Protein AF-A0A1F1UDP7-F1 (afdb_monomer_lite)

Foldseek 3Di:
DQDADQAFPNWGKDDDPDPQWTFTHVVTFKIKHWQDDDDPDDPFDWDAAPNWIWGWDADPVRWIKIWTDQWPRIMIMTGDCVRHPPNRNCNRRVVSRVVTDGRDHDDDCVNVVNDDPPDPPPDPDDDDDDDD

Radius of gyration: 19.38 Å; chains: 1; bounding box: 38×63×45 Å

Secondary structure (DSSP, 8-state):
-----SEETTEEEE---STTEEEETTTTSEEEEEEEPPPSS--SEEEEETTEEEEEEE-TTS-EEEEESSBSSEEEEEE-TTTS-HHHHHHHHHHHHHTS-BS--PPPTTTTT-PPPS--------------

Sequence (132 aa):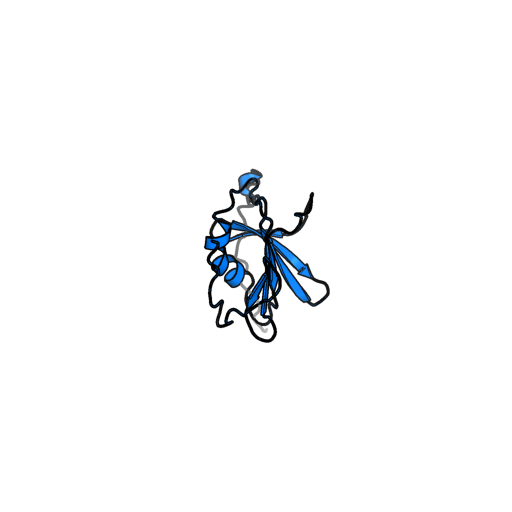
MITLPQEISGQPKRKTTSQSTAAWGSPASAILKCGEIAPAVTSDRCSTLDEVDWTARENNDGTWTIATYGREPYITITIDTARISSSDVAVAVSDAVKNNKATKRCTSARDLNLEAPEDADEDVVSEGKKNG

pLDDT: mean 86.09, std 16.95, range [41.25, 98.5]

Structure (mmCIF, N/CA/C/O backbone):
data_AF-A0A1F1UDP7-F1
#
_entry.id   AF-A0A1F1UDP7-F1
#
loop_
_atom_site.group_PDB
_atom_site.id
_atom_site.type_symbol
_atom_site.label_atom_id
_atom_site.label_alt_id
_atom_site.label_comp_id
_atom_site.label_asym_id
_atom_site.label_entity_id
_atom_site.label_seq_id
_atom_site.pdbx_PDB_ins_code
_atom_site.Cartn_x
_atom_site.Cartn_y
_atom_site.Cartn_z
_atom_site.occupancy
_atom_site.B_iso_or_equiv
_atom_site.auth_seq_id
_atom_site.auth_comp_id
_atom_site.auth_asym_id
_atom_site.auth_atom_id
_atom_site.pdbx_PDB_model_num
ATOM 1 N N . MET A 1 1 ? -14.505 6.481 -11.222 1.00 54.66 1 MET A N 1
ATOM 2 C CA . MET A 1 1 ? -14.465 6.572 -9.745 1.00 54.66 1 MET A CA 1
ATOM 3 C C . MET A 1 1 ? -13.816 5.291 -9.249 1.00 54.66 1 MET A C 1
ATOM 5 O O . MET A 1 1 ? -14.258 4.237 -9.680 1.00 54.66 1 MET A O 1
ATOM 9 N N . ILE A 1 2 ? -12.740 5.364 -8.458 1.00 70.25 2 ILE A N 1
ATOM 10 C CA . ILE A 1 2 ? -12.141 4.169 -7.841 1.00 70.25 2 ILE A CA 1
ATOM 11 C C . ILE A 1 2 ? -13.012 3.769 -6.648 1.00 70.25 2 ILE A C 1
ATOM 13 O O . ILE A 1 2 ? -13.267 4.588 -5.760 1.00 70.25 2 ILE A O 1
ATOM 17 N N . THR A 1 3 ? -13.474 2.523 -6.638 1.00 86.06 3 THR A N 1
ATOM 18 C CA . THR A 1 3 ? -14.233 1.962 -5.521 1.00 86.06 3 THR A CA 1
ATOM 19 C C . THR A 1 3 ? -13.267 1.218 -4.615 1.00 86.06 3 THR A C 1
ATOM 21 O O . THR A 1 3 ? -12.715 0.197 -4.998 1.00 86.06 3 THR A O 1
ATOM 24 N N . LEU A 1 4 ? -13.049 1.756 -3.417 1.00 93.06 4 LEU A N 1
ATOM 25 C CA . LEU A 1 4 ? -12.269 1.100 -2.366 1.00 93.06 4 LEU A CA 1
ATOM 26 C C . LEU A 1 4 ? -13.203 0.374 -1.387 1.00 93.06 4 LEU A C 1
ATOM 28 O O . LEU A 1 4 ? -14.312 0.876 -1.148 1.00 93.06 4 LEU A O 1
ATOM 32 N N . PRO A 1 5 ? -12.747 -0.727 -0.765 1.00 94.56 5 PRO A N 1
ATOM 33 C CA . PRO A 1 5 ? -13.550 -1.506 0.171 1.00 94.56 5 PRO A CA 1
ATOM 34 C C . PRO A 1 5 ? -13.982 -0.671 1.381 1.00 94.56 5 PRO A C 1
ATOM 36 O O . PRO A 1 5 ? -13.226 0.167 1.885 1.00 94.56 5 PRO A O 1
ATOM 39 N N . GLN A 1 6 ? -15.211 -0.897 1.853 1.00 95.56 6 GLN A N 1
ATOM 40 C CA . GLN A 1 6 ? -15.735 -0.235 3.055 1.00 95.56 6 GLN A CA 1
ATOM 41 C C . GLN A 1 6 ? -15.170 -0.827 4.352 1.00 95.56 6 GLN A C 1
ATOM 43 O O . GLN A 1 6 ? -15.239 -0.175 5.388 1.00 95.56 6 GLN A O 1
ATOM 48 N N . GLU A 1 7 ? -14.577 -2.016 4.297 1.00 96.75 7 GLU A N 1
ATOM 49 C CA . GLU A 1 7 ? -13.952 -2.703 5.425 1.00 96.75 7 GLU A CA 1
ATOM 50 C C . GLU A 1 7 ? -12.830 -3.613 4.910 1.00 96.75 7 GLU A C 1
ATOM 52 O O . GLU A 1 7 ? -12.943 -4.148 3.808 1.00 96.75 7 GLU A O 1
ATOM 57 N N . ILE A 1 8 ? -11.761 -3.784 5.690 1.00 97.38 8 ILE A N 1
ATOM 58 C CA . ILE A 1 8 ? -10.706 -4.774 5.428 1.00 97.38 8 ILE A CA 1
ATOM 59 C C . ILE A 1 8 ? -10.416 -5.502 6.739 1.00 97.38 8 ILE A C 1
ATOM 61 O O . ILE A 1 8 ? -10.087 -4.851 7.727 1.00 97.38 8 ILE A O 1
ATOM 65 N N . SER A 1 9 ? -10.560 -6.829 6.763 1.00 95.44 9 SER A N 1
ATOM 66 C CA . SER A 1 9 ? -10.303 -7.680 7.941 1.00 95.44 9 SER A CA 1
ATOM 67 C C . SER A 1 9 ? -10.908 -7.126 9.246 1.00 95.44 9 SER A C 1
ATOM 69 O O . SER A 1 9 ? -10.226 -7.001 10.262 1.00 95.44 9 SER A O 1
ATOM 71 N N . GLY A 1 10 ? -12.185 -6.721 9.215 1.00 95.25 10 GLY A N 1
ATOM 72 C CA . GLY A 1 10 ? -12.884 -6.148 10.374 1.00 95.25 10 GLY A CA 1
ATOM 73 C C . GLY A 1 10 ? -12.549 -4.683 10.688 1.00 95.25 10 GLY A C 1
ATOM 74 O O . GLY A 1 10 ? -13.090 -4.124 11.641 1.00 95.25 10 GLY A O 1
ATOM 75 N N . GLN A 1 11 ? -11.667 -4.035 9.919 1.00 97.62 11 GLN A N 1
ATOM 76 C CA . GLN A 1 11 ? -11.307 -2.625 10.084 1.00 97.62 11 GLN A CA 1
ATOM 77 C C . GLN A 1 11 ? -12.181 -1.741 9.179 1.00 97.62 11 GLN A C 1
ATOM 79 O O . GLN A 1 11 ? -11.988 -1.739 7.958 1.00 97.62 11 GLN A O 1
ATOM 84 N N . PRO A 1 12 ? -13.121 -0.949 9.730 1.00 97.50 12 PRO A N 1
ATOM 85 C CA . PRO A 1 12 ? -14.017 -0.130 8.921 1.00 97.50 12 PRO A CA 1
ATOM 86 C C . PRO A 1 12 ? -13.276 1.046 8.282 1.00 97.50 12 PRO A C 1
ATOM 88 O O . PRO A 1 12 ? -12.389 1.661 8.890 1.00 97.50 12 PRO A O 1
ATOM 91 N N . LYS A 1 13 ? -13.675 1.399 7.058 1.00 96.56 13 LYS A N 1
ATOM 92 C CA . LYS A 1 13 ? -13.180 2.573 6.338 1.00 96.56 13 LYS A CA 1
ATOM 93 C C . LYS A 1 13 ? -13.593 3.849 7.064 1.00 96.56 13 LYS A C 1
ATOM 95 O O . LYS A 1 13 ? -14.724 4.006 7.521 1.00 96.56 13 LYS A O 1
ATOM 100 N N . ARG A 1 14 ? -12.676 4.806 7.125 1.00 92.50 14 ARG A N 1
ATOM 101 C CA . ARG A 1 14 ? -12.864 6.099 7.783 1.00 92.50 14 ARG A CA 1
ATOM 102 C C . ARG A 1 14 ? -13.088 7.207 6.770 1.00 92.50 14 ARG A C 1
ATOM 104 O O . ARG A 1 14 ? -12.584 7.167 5.647 1.00 92.50 14 ARG A O 1
ATOM 111 N N . LYS A 1 15 ? -13.757 8.265 7.226 1.00 88.31 15 LYS A N 1
ATOM 112 C CA . LYS A 1 15 ? -13.721 9.553 6.534 1.00 88.31 15 LYS A CA 1
ATOM 113 C C . LYS A 1 15 ? -12.338 10.176 6.700 1.00 88.31 15 LYS A C 1
ATOM 115 O O . LYS A 1 15 ? -11.835 10.292 7.816 1.00 88.31 15 LYS A O 1
ATOM 120 N N . THR A 1 16 ? -11.759 10.593 5.586 1.00 87.38 16 THR A N 1
ATOM 121 C CA . THR A 1 16 ? -10.523 11.368 5.508 1.00 87.38 16 THR A CA 1
ATOM 122 C C . THR A 1 16 ? -10.859 12.727 4.896 1.00 87.38 16 THR A C 1
ATOM 124 O O . THR A 1 16 ? -11.784 12.845 4.093 1.00 87.38 16 THR A O 1
ATOM 127 N N . THR A 1 17 ? -10.149 13.775 5.306 1.00 83.56 17 THR A N 1
ATOM 128 C CA . THR A 1 17 ? -10.258 15.113 4.695 1.00 83.56 17 THR A CA 1
ATOM 129 C C . THR A 1 17 ? -9.139 15.370 3.686 1.00 83.56 17 THR A C 1
ATOM 131 O O . THR A 1 17 ? -9.230 16.296 2.884 1.00 83.56 17 THR A O 1
ATOM 134 N N . SER A 1 18 ? -8.090 14.543 3.701 1.00 86.19 18 SER A N 1
ATOM 135 C CA . SER A 1 18 ? -6.989 14.591 2.744 1.00 86.19 18 SER A CA 1
ATOM 136 C C . SER A 1 18 ? -7.406 13.997 1.402 1.00 86.19 18 SER A C 1
ATOM 138 O O . SER A 1 18 ? -7.992 12.915 1.337 1.00 86.19 18 SER A O 1
ATOM 140 N N . GLN A 1 19 ? -7.068 14.697 0.321 1.00 83.38 19 GLN A N 1
ATOM 141 C CA . GLN A 1 19 ? -7.299 14.209 -1.036 1.00 83.38 19 GLN A CA 1
ATOM 142 C C . GLN A 1 19 ? -6.484 12.937 -1.303 1.00 83.38 19 GLN A C 1
ATOM 144 O O . GLN A 1 19 ? -5.424 12.730 -0.709 1.00 83.38 19 GLN A O 1
ATOM 149 N N . SER A 1 20 ? -7.000 12.075 -2.184 1.00 88.88 20 SER A N 1
ATOM 150 C CA . SER A 1 20 ? -6.331 10.840 -2.626 1.00 88.88 20 SER A CA 1
ATOM 151 C C . SER A 1 20 ? -5.873 9.917 -1.489 1.00 88.88 20 SER A C 1
ATOM 153 O O . SER A 1 20 ? -4.947 9.129 -1.666 1.00 88.88 20 SER A O 1
ATOM 155 N N . THR A 1 21 ? -6.521 10.014 -0.324 1.00 94.12 21 THR A N 1
ATOM 156 C CA . THR A 1 21 ? -6.187 9.244 0.875 1.00 94.12 21 THR A CA 1
ATOM 157 C C . THR A 1 21 ? -7.404 8.458 1.349 1.00 94.12 21 THR A C 1
ATOM 159 O O . THR A 1 21 ? -8.502 9.008 1.455 1.00 94.12 21 THR A O 1
ATOM 162 N N . ALA A 1 22 ? -7.210 7.191 1.699 1.00 95.44 22 ALA A N 1
ATOM 163 C CA . ALA A 1 22 ? -8.189 6.374 2.412 1.00 95.44 22 ALA A CA 1
ATOM 164 C C . ALA A 1 22 ? -7.546 5.775 3.664 1.00 95.44 22 ALA A C 1
ATOM 166 O O . ALA A 1 22 ? -6.339 5.561 3.702 1.00 95.44 22 ALA A O 1
ATOM 167 N N . ALA A 1 23 ? -8.341 5.522 4.699 1.00 97.31 23 ALA A N 1
ATOM 168 C CA . ALA A 1 23 ? -7.852 4.923 5.934 1.00 97.31 23 ALA A CA 1
ATOM 169 C C . ALA A 1 23 ? -8.880 3.950 6.510 1.00 97.31 23 ALA A C 1
ATOM 171 O O . ALA A 1 23 ? -10.083 4.161 6.340 1.00 97.31 23 ALA A O 1
ATOM 172 N N . TRP A 1 24 ? -8.407 2.935 7.229 1.00 98.19 24 TRP A N 1
ATOM 173 C CA . TRP A 1 24 ? -9.230 1.918 7.890 1.00 98.19 24 TRP A CA 1
ATOM 174 C C . TRP A 1 24 ? -8.811 1.743 9.356 1.00 98.19 24 TRP A C 1
ATOM 176 O O . TRP A 1 24 ? -7.630 1.874 9.683 1.00 98.19 24 TRP A O 1
ATOM 186 N N . GLY A 1 25 ? -9.777 1.456 10.235 1.00 97.31 25 GLY A N 1
ATOM 187 C CA . GLY A 1 25 ? -9.559 1.157 11.662 1.00 97.31 25 GLY A CA 1
ATOM 188 C C . GLY A 1 25 ? -9.380 2.383 12.574 1.00 97.31 25 GLY A C 1
ATOM 189 O O . GLY A 1 25 ? -9.101 3.489 12.115 1.00 97.31 25 GLY A O 1
ATOM 190 N N . SER A 1 26 ? -9.542 2.222 13.891 1.00 94.00 26 SER A N 1
ATOM 191 C CA . SER A 1 26 ? -9.300 3.292 14.879 1.00 94.00 26 SER A CA 1
ATOM 192 C C . SER A 1 26 ? -8.616 2.745 16.144 1.00 94.00 26 SER A C 1
ATOM 194 O O . SER A 1 26 ? -9.301 2.108 16.943 1.00 94.00 26 SER A O 1
ATOM 196 N N . PRO A 1 27 ? -7.306 2.993 16.374 1.00 91.75 27 PRO A N 1
ATOM 197 C CA . PRO A 1 27 ? -6.361 3.778 15.561 1.00 91.75 27 PRO A CA 1
ATOM 198 C C . PRO A 1 27 ? -6.158 3.203 14.148 1.00 91.75 27 PRO A C 1
ATOM 200 O O . PRO A 1 27 ? -6.565 2.078 13.867 1.00 91.75 27 PRO A O 1
ATOM 203 N N . ALA A 1 28 ? -5.605 4.008 13.234 1.00 94.50 28 ALA A N 1
ATOM 204 C CA . ALA A 1 28 ? -5.491 3.616 11.829 1.00 94.50 28 ALA A CA 1
ATOM 205 C C . ALA A 1 28 ? -4.658 2.334 11.691 1.00 94.50 28 ALA A C 1
ATOM 207 O O . ALA A 1 28 ? -3.522 2.286 12.146 1.00 94.50 28 ALA A O 1
ATOM 208 N N . SER A 1 29 ? -5.246 1.312 11.073 1.00 97.56 29 SER A N 1
ATOM 209 C CA . SER A 1 29 ? -4.589 0.030 10.790 1.00 97.56 29 SER A CA 1
ATOM 210 C C . SER A 1 29 ? -4.013 -0.009 9.376 1.00 97.56 29 SER A C 1
ATOM 212 O O . SER A 1 29 ? -3.020 -0.682 9.138 1.00 97.56 29 SER A O 1
ATOM 214 N N . ALA A 1 30 ? -4.611 0.739 8.445 1.00 98.12 30 ALA A N 1
ATOM 215 C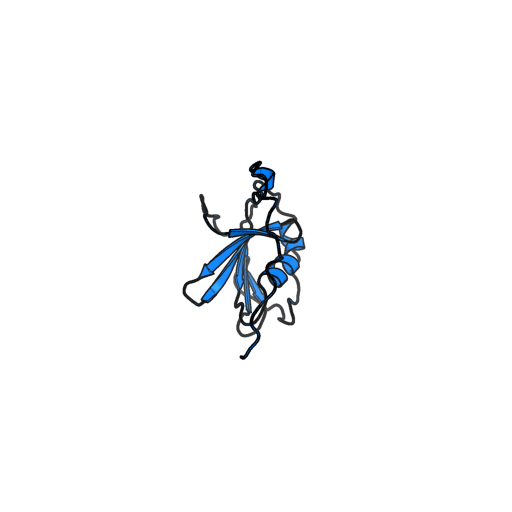 CA . ALA A 1 30 ? -4.091 0.935 7.098 1.00 98.12 30 ALA A CA 1
ATOM 216 C C . ALA A 1 30 ? -4.386 2.361 6.612 1.00 98.12 30 ALA A C 1
ATOM 218 O O . ALA A 1 30 ? -5.480 2.885 6.850 1.00 98.12 30 ALA A O 1
ATOM 219 N N . ILE A 1 31 ? -3.428 2.978 5.919 1.00 97.38 31 ILE A N 1
ATOM 220 C CA . ILE A 1 31 ? -3.550 4.300 5.292 1.00 97.38 31 ILE A CA 1
ATOM 221 C C . ILE A 1 31 ? -3.055 4.191 3.856 1.00 97.38 31 ILE A C 1
ATOM 223 O O . ILE A 1 31 ? -1.862 4.026 3.632 1.00 97.38 31 ILE A O 1
ATOM 227 N N . LEU A 1 32 ? -3.967 4.313 2.896 1.00 96.94 32 LEU A N 1
ATOM 228 C CA . LEU A 1 32 ? -3.672 4.344 1.468 1.00 96.94 32 LEU A CA 1
ATOM 229 C C . LEU A 1 32 ? -3.494 5.786 1.006 1.00 96.94 32 LEU A C 1
ATOM 231 O O . LEU A 1 32 ? -4.345 6.629 1.296 1.00 96.94 32 LEU A O 1
ATOM 235 N N . LYS A 1 33 ? -2.454 6.039 0.213 1.00 96.12 33 LYS A N 1
ATOM 236 C CA . LYS A 1 33 ? -2.252 7.268 -0.554 1.00 96.12 33 LYS A CA 1
ATOM 237 C C . LYS A 1 33 ? -2.069 6.937 -2.029 1.00 96.12 33 LYS A C 1
ATOM 239 O O . LYS A 1 33 ? -1.352 6.008 -2.386 1.00 96.12 33 LYS A O 1
ATOM 244 N N . CYS A 1 34 ? -2.721 7.704 -2.890 1.00 94.75 34 CYS A N 1
ATOM 245 C CA . CYS A 1 34 ? -2.654 7.535 -4.336 1.00 94.75 34 CYS A CA 1
ATOM 246 C C . CYS A 1 34 ? -1.970 8.738 -4.992 1.00 94.75 34 CYS A C 1
ATOM 248 O O . CYS A 1 34 ? -2.323 9.881 -4.702 1.00 94.75 34 CYS A O 1
ATOM 250 N N . GLY A 1 35 ? -1.060 8.472 -5.931 1.00 92.19 35 GLY A N 1
ATOM 251 C CA . GLY A 1 35 ? -0.394 9.498 -6.736 1.00 92.19 35 GLY A CA 1
ATOM 252 C C . GLY A 1 35 ? 0.868 10.080 -6.099 1.00 92.19 35 GLY A C 1
ATOM 253 O O . GLY A 1 35 ? 1.239 11.205 -6.421 1.00 92.19 35 GLY A O 1
ATOM 254 N N . GLU A 1 36 ? 1.521 9.347 -5.194 1.00 92.25 36 GLU A N 1
ATOM 255 C CA . GLU A 1 36 ? 2.871 9.715 -4.752 1.00 92.25 36 GLU A CA 1
ATOM 256 C C . GLU A 1 36 ? 3.884 9.511 -5.895 1.00 92.25 36 GLU A C 1
ATOM 258 O O . GLU A 1 36 ? 3.598 8.850 -6.891 1.00 92.25 36 GLU A O 1
ATOM 263 N N . ILE A 1 37 ? 5.085 10.079 -5.776 1.00 92.81 37 ILE A N 1
ATOM 264 C CA . ILE A 1 37 ? 6.140 9.871 -6.775 1.00 92.81 37 ILE A CA 1
ATOM 265 C C . ILE A 1 37 ? 6.786 8.506 -6.518 1.00 92.81 37 ILE A C 1
ATOM 267 O O . ILE A 1 37 ? 7.340 8.271 -5.443 1.00 92.81 37 ILE A O 1
ATOM 271 N N . ALA A 1 38 ? 6.726 7.613 -7.507 1.00 93.62 38 ALA A N 1
ATOM 272 C CA . ALA A 1 38 ? 7.416 6.330 -7.440 1.00 93.62 38 ALA A CA 1
ATOM 273 C C . ALA A 1 38 ? 8.943 6.533 -7.382 1.00 93.62 38 ALA A C 1
ATOM 275 O O . ALA A 1 38 ? 9.473 7.396 -8.090 1.00 93.62 38 ALA A O 1
ATOM 276 N N . PRO A 1 39 ? 9.681 5.731 -6.595 1.00 92.12 39 PRO A N 1
ATOM 277 C CA . PRO A 1 39 ? 11.134 5.789 -6.606 1.00 92.12 39 PRO A CA 1
ATOM 278 C C . PRO A 1 39 ? 11.678 5.332 -7.969 1.00 92.12 39 PRO A C 1
ATOM 280 O O . PRO A 1 39 ? 11.171 4.383 -8.570 1.00 92.12 39 PRO A O 1
ATOM 283 N N . ALA A 1 40 ? 12.736 5.990 -8.456 1.00 88.94 40 ALA A N 1
ATOM 284 C CA . ALA A 1 40 ? 13.353 5.649 -9.744 1.00 88.94 40 ALA A CA 1
ATOM 285 C C . ALA A 1 40 ? 13.923 4.218 -9.757 1.00 88.94 40 ALA A C 1
ATOM 287 O O . ALA A 1 40 ? 13.844 3.511 -10.764 1.00 88.94 40 ALA A O 1
ATOM 288 N N . VAL A 1 41 ? 14.467 3.793 -8.616 1.00 89.50 41 VAL A N 1
ATOM 289 C CA . VAL A 1 41 ? 14.975 2.447 -8.349 1.00 89.50 41 VAL A CA 1
ATOM 290 C C . VAL A 1 41 ? 14.484 1.999 -6.978 1.00 89.50 41 VAL A C 1
ATOM 292 O O . VAL A 1 41 ? 14.321 2.819 -6.079 1.00 89.50 41 VAL A O 1
ATOM 295 N N . THR A 1 42 ? 14.250 0.702 -6.810 1.00 91.12 42 THR A N 1
ATOM 296 C CA . THR A 1 42 ? 13.887 0.117 -5.518 1.00 91.12 42 THR A CA 1
ATOM 297 C C . THR A 1 42 ? 14.554 -1.242 -5.361 1.00 91.12 42 THR A C 1
ATOM 299 O O . THR A 1 42 ? 14.679 -1.989 -6.331 1.00 91.12 42 THR A O 1
ATOM 302 N N . SER A 1 43 ? 15.003 -1.530 -4.142 1.00 91.12 43 SER A N 1
ATOM 303 C CA . SER A 1 43 ? 15.487 -2.842 -3.701 1.00 91.12 43 SER A CA 1
ATOM 304 C C . SER A 1 43 ? 14.467 -3.562 -2.811 1.00 91.12 43 SER A C 1
ATOM 306 O O . SER A 1 43 ? 14.784 -4.602 -2.235 1.00 91.12 43 SER A O 1
ATOM 308 N N . ASP A 1 44 ? 13.268 -2.993 -2.659 1.00 95.12 44 ASP A N 1
ATOM 309 C CA . ASP A 1 44 ? 12.195 -3.550 -1.841 1.00 95.12 44 ASP A CA 1
ATOM 310 C C . ASP A 1 44 ? 11.747 -4.908 -2.404 1.00 95.12 44 ASP A C 1
ATOM 312 O O . ASP A 1 44 ? 11.756 -5.144 -3.618 1.00 95.12 44 ASP A O 1
ATOM 316 N N . ARG A 1 45 ? 11.321 -5.818 -1.520 1.00 93.31 45 ARG A N 1
ATOM 317 C CA . ARG A 1 45 ? 10.835 -7.141 -1.934 1.00 93.31 45 ARG A CA 1
ATOM 318 C C . ARG A 1 45 ? 9.566 -6.980 -2.762 1.00 93.31 45 ARG A C 1
ATOM 320 O O . ARG A 1 45 ? 8.643 -6.306 -2.320 1.00 93.31 45 ARG A O 1
ATOM 327 N N . CYS A 1 46 ? 9.530 -7.607 -3.936 1.00 95.25 46 CYS A N 1
ATOM 328 C CA . CYS A 1 46 ? 8.399 -7.560 -4.859 1.00 95.25 46 CYS A CA 1
ATOM 329 C C . CYS A 1 46 ? 7.598 -8.863 -4.778 1.00 95.25 46 CYS A C 1
ATOM 331 O O . CYS A 1 46 ? 8.179 -9.949 -4.770 1.00 95.25 46 CYS A O 1
ATOM 333 N N . SER A 1 47 ? 6.273 -8.778 -4.718 1.00 95.00 47 SER A N 1
ATOM 334 C CA . SER A 1 47 ? 5.377 -9.935 -4.766 1.00 95.00 47 SER A CA 1
ATOM 335 C C . SER A 1 47 ? 4.089 -9.597 -5.507 1.00 95.00 47 SER A C 1
ATOM 337 O O . SER A 1 47 ? 3.569 -8.487 -5.394 1.00 95.00 47 SER A O 1
ATOM 339 N N . THR A 1 48 ? 3.566 -10.559 -6.261 1.00 95.38 48 THR A N 1
ATOM 340 C CA . THR A 1 48 ? 2.302 -10.407 -6.985 1.00 95.38 48 THR A CA 1
ATOM 341 C C . THR A 1 48 ? 1.159 -10.950 -6.132 1.00 95.38 48 THR A C 1
ATOM 343 O O . THR A 1 48 ? 1.167 -12.121 -5.760 1.00 95.38 48 THR A O 1
ATOM 346 N N . LEU A 1 49 ? 0.168 -10.111 -5.833 1.00 95.56 49 LEU A N 1
ATOM 347 C CA . LEU A 1 49 ? -1.041 -10.481 -5.098 1.00 95.56 49 LEU A CA 1
ATOM 348 C C . LEU A 1 49 ? -2.256 -10.007 -5.877 1.00 95.56 49 LEU A C 1
ATOM 350 O O . LEU A 1 49 ? -2.380 -8.819 -6.175 1.00 95.56 49 LEU A O 1
ATOM 354 N N . ASP A 1 50 ? -3.130 -10.955 -6.213 1.00 94.56 50 ASP A N 1
ATOM 355 C CA . ASP A 1 50 ? -4.316 -10.706 -7.029 1.00 94.56 50 ASP A CA 1
ATOM 356 C C . ASP A 1 50 ? -3.969 -9.858 -8.274 1.00 94.56 50 ASP A C 1
ATOM 358 O O . ASP A 1 50 ? -4.435 -8.740 -8.452 1.00 94.56 50 ASP A O 1
ATOM 362 N N . GLU A 1 51 ? -3.031 -10.359 -9.092 1.00 93.25 51 GLU A N 1
ATOM 363 C CA . GLU A 1 51 ? -2.536 -9.769 -10.358 1.00 93.25 51 GLU A CA 1
ATOM 364 C C . GLU A 1 51 ? -1.870 -8.378 -10.274 1.00 93.25 51 GLU A C 1
ATOM 366 O O . GLU A 1 51 ? -1.428 -7.823 -11.297 1.00 93.25 51 GLU A O 1
ATOM 371 N N . VAL A 1 52 ? -1.762 -7.812 -9.074 1.00 96.19 52 VAL A N 1
ATOM 372 C CA . VAL A 1 52 ? -1.072 -6.555 -8.798 1.00 96.19 52 VAL A CA 1
ATOM 373 C C . VAL A 1 52 ? 0.285 -6.858 -8.180 1.00 96.19 52 VAL A C 1
ATOM 375 O O . VAL A 1 52 ? 0.403 -7.625 -7.231 1.00 96.19 52 VAL A O 1
ATOM 378 N N . ASP A 1 53 ? 1.323 -6.252 -8.740 1.00 96.69 53 ASP A N 1
ATOM 379 C CA . ASP A 1 53 ? 2.681 -6.338 -8.224 1.00 96.69 53 ASP A CA 1
ATOM 380 C C . ASP A 1 53 ? 2.875 -5.284 -7.135 1.00 96.69 53 ASP A C 1
ATOM 382 O O . ASP A 1 53 ? 2.594 -4.101 -7.352 1.00 96.69 53 ASP A O 1
ATOM 386 N N . TRP A 1 54 ? 3.355 -5.712 -5.974 1.00 97.25 54 TRP A N 1
ATOM 387 C CA . TRP A 1 54 ? 3.562 -4.873 -4.802 1.00 97.25 54 TRP A CA 1
ATOM 388 C C . TRP A 1 54 ? 5.008 -4.964 -4.337 1.00 97.25 54 TRP A C 1
ATOM 390 O O . TRP A 1 54 ? 5.550 -6.061 -4.222 1.00 97.25 54 TRP A O 1
ATOM 400 N N . THR A 1 55 ? 5.625 -3.829 -4.025 1.00 97.38 55 THR A N 1
ATOM 401 C CA . THR A 1 55 ? 6.828 -3.791 -3.198 1.00 97.38 55 THR A CA 1
ATOM 402 C C . THR A 1 55 ? 6.458 -3.670 -1.728 1.00 97.38 55 THR A C 1
ATOM 404 O O . THR A 1 55 ? 5.461 -3.029 -1.404 1.00 97.38 55 THR A O 1
ATOM 407 N N . ALA A 1 56 ? 7.254 -4.251 -0.834 1.00 96.81 56 ALA A N 1
ATOM 408 C CA . ALA A 1 56 ? 7.055 -4.165 0.609 1.00 96.81 56 ALA A CA 1
ATOM 409 C C . ALA A 1 56 ? 8.350 -3.779 1.327 1.00 96.81 56 ALA A C 1
ATOM 411 O O . ALA A 1 56 ? 9.422 -4.314 1.027 1.00 96.81 56 ALA A O 1
ATOM 412 N N . ARG A 1 57 ? 8.229 -2.877 2.304 1.00 96.31 57 ARG A N 1
ATOM 413 C CA . ARG A 1 57 ? 9.312 -2.498 3.215 1.00 96.31 57 ARG A CA 1
ATOM 414 C C . ARG A 1 57 ? 8.791 -2.238 4.622 1.00 96.31 57 ARG A C 1
ATOM 416 O O . ARG A 1 57 ? 7.681 -1.734 4.795 1.00 96.31 57 ARG A O 1
ATOM 423 N N . GLU A 1 58 ? 9.626 -2.534 5.602 1.00 96.38 58 GLU A N 1
ATOM 424 C CA . GLU A 1 58 ? 9.415 -2.141 6.990 1.00 96.38 58 GLU A CA 1
ATOM 425 C C . GLU A 1 58 ? 9.883 -0.692 7.194 1.00 96.38 58 GLU A C 1
ATOM 427 O O . GLU A 1 58 ? 10.899 -0.266 6.639 1.00 96.38 58 GLU A O 1
ATOM 432 N N . ASN A 1 59 ? 9.119 0.084 7.956 1.00 96.19 59 ASN A N 1
ATOM 433 C CA . ASN A 1 59 ? 9.448 1.452 8.336 1.00 96.19 59 ASN A CA 1
ATOM 434 C C . ASN A 1 59 ? 10.120 1.465 9.720 1.00 96.19 59 ASN A C 1
ATOM 436 O O . ASN A 1 59 ? 9.930 0.568 10.537 1.00 96.19 59 ASN A O 1
ATOM 440 N N . ASN A 1 60 ? 10.848 2.540 10.032 1.00 95.50 60 ASN A N 1
ATOM 441 C CA . ASN A 1 60 ? 11.574 2.672 11.306 1.00 95.50 60 ASN A CA 1
ATOM 442 C C . ASN A 1 60 ? 10.673 2.675 12.557 1.00 95.50 60 ASN A C 1
ATOM 444 O O . ASN A 1 60 ? 11.168 2.489 13.665 1.00 95.50 60 ASN A O 1
ATOM 448 N N . ASP A 1 61 ? 9.375 2.933 12.396 1.00 93.75 61 ASP A N 1
ATOM 449 C CA . ASP A 1 61 ? 8.377 2.931 13.470 1.00 93.75 61 ASP A CA 1
ATOM 450 C C . ASP A 1 61 ? 7.685 1.566 13.653 1.00 93.75 61 ASP A C 1
ATOM 452 O O . ASP A 1 61 ? 6.729 1.461 14.420 1.00 93.75 61 ASP A O 1
ATOM 456 N N . GLY A 1 62 ? 8.158 0.524 12.958 1.00 93.00 62 GLY A N 1
ATOM 457 C CA . GLY A 1 62 ? 7.610 -0.834 13.004 1.00 93.00 62 GLY A CA 1
ATOM 458 C C . GLY A 1 62 ? 6.361 -1.041 12.144 1.00 93.00 62 GLY A C 1
ATOM 459 O O . GLY A 1 62 ? 5.837 -2.153 12.081 1.00 93.00 62 GLY A O 1
ATOM 460 N N . THR A 1 63 ? 5.869 -0.002 11.462 1.00 96.69 63 THR A N 1
ATOM 461 C CA . THR A 1 63 ? 4.814 -0.164 10.455 1.00 96.69 63 THR A CA 1
ATOM 462 C C . THR A 1 63 ? 5.393 -0.688 9.146 1.00 96.69 63 THR A C 1
ATOM 464 O O . THR A 1 63 ? 6.586 -0.569 8.875 1.00 96.69 63 THR A O 1
ATOM 467 N N . TRP A 1 64 ? 4.543 -1.242 8.289 1.00 97.69 64 TRP A N 1
ATOM 468 C CA . TRP A 1 64 ? 4.938 -1.705 6.962 1.00 97.69 64 TRP A CA 1
ATOM 469 C C . TRP A 1 64 ? 4.353 -0.813 5.882 1.00 97.69 64 TRP A C 1
ATOM 471 O O . TRP A 1 64 ? 3.195 -0.416 5.959 1.00 97.69 64 TRP A O 1
ATOM 481 N N . THR A 1 65 ? 5.129 -0.524 4.843 1.00 98.06 65 THR A N 1
ATOM 482 C CA . THR A 1 65 ? 4.616 0.111 3.629 1.00 98.06 65 THR A CA 1
ATOM 483 C C . THR A 1 65 ? 4.619 -0.894 2.492 1.00 98.06 65 THR A C 1
ATOM 485 O O . THR A 1 65 ? 5.683 -1.385 2.111 1.00 98.06 65 THR A O 1
ATOM 488 N N . ILE A 1 66 ? 3.446 -1.142 1.910 1.00 98.12 66 ILE A N 1
ATOM 489 C CA . ILE A 1 66 ? 3.337 -1.767 0.590 1.00 98.12 66 ILE A CA 1
ATOM 490 C C . ILE A 1 66 ? 3.091 -0.698 -0.473 1.00 98.12 66 ILE A C 1
ATOM 492 O O . ILE A 1 66 ? 2.438 0.311 -0.203 1.00 98.12 66 ILE A O 1
ATOM 496 N N . ALA A 1 67 ? 3.611 -0.889 -1.680 1.00 97.62 67 ALA A N 1
ATOM 497 C CA . ALA A 1 67 ? 3.413 0.050 -2.775 1.00 97.62 67 ALA A CA 1
ATOM 498 C C . ALA A 1 67 ? 3.283 -0.650 -4.124 1.00 97.62 67 ALA A C 1
ATOM 500 O O . ALA A 1 67 ? 3.883 -1.695 -4.345 1.00 97.62 67 ALA A O 1
ATOM 501 N N . THR A 1 68 ? 2.509 -0.085 -5.046 1.00 96.81 68 THR A N 1
ATOM 502 C CA . THR A 1 68 ? 2.326 -0.685 -6.373 1.00 96.81 68 THR A CA 1
ATOM 503 C C . THR A 1 68 ? 3.614 -0.617 -7.181 1.00 96.81 68 THR A C 1
ATOM 505 O O . THR A 1 68 ? 4.161 0.467 -7.391 1.00 96.81 68 THR A O 1
ATOM 508 N N . TYR A 1 69 ? 4.062 -1.750 -7.707 1.00 96.19 69 TYR A N 1
ATOM 509 C CA . TYR A 1 69 ? 5.212 -1.819 -8.593 1.00 96.19 69 TYR A CA 1
ATOM 510 C C . TYR A 1 69 ? 4.787 -1.695 -10.056 1.00 96.19 69 TYR A C 1
ATOM 512 O O . TYR A 1 69 ? 3.848 -2.349 -10.508 1.00 96.19 69 TYR A O 1
ATOM 520 N N . GLY A 1 70 ? 5.496 -0.851 -10.812 1.00 93.94 70 GLY A N 1
ATOM 521 C CA . GLY A 1 70 ? 5.298 -0.750 -12.256 1.00 93.94 70 GLY A CA 1
ATOM 522 C C . GLY A 1 70 ? 3.905 -0.280 -12.666 1.00 93.94 70 GLY A C 1
ATOM 523 O O . GLY A 1 70 ? 3.417 -0.722 -13.696 1.00 93.94 70 GLY A O 1
ATOM 524 N N . ARG A 1 71 ? 3.232 0.564 -11.881 1.00 93.56 71 ARG A N 1
ATOM 525 C CA . ARG A 1 71 ? 1.913 1.123 -12.221 1.00 93.56 71 ARG A CA 1
ATOM 526 C C . ARG A 1 71 ? 1.890 2.620 -11.947 1.00 93.56 71 ARG A C 1
ATOM 528 O O . ARG A 1 71 ? 2.563 3.095 -11.036 1.00 93.56 71 ARG A O 1
ATOM 535 N N . GLU A 1 72 ? 1.101 3.339 -12.739 1.00 92.50 72 GLU A N 1
ATOM 536 C CA . GLU A 1 72 ? 0.815 4.760 -12.548 1.00 92.50 72 GLU A CA 1
ATOM 537 C C . GLU A 1 72 ? -0.712 4.973 -12.537 1.00 92.50 72 GLU A C 1
ATOM 539 O O . GLU A 1 72 ? -1.385 4.467 -13.441 1.00 92.50 72 GLU A O 1
ATOM 544 N N . PRO A 1 73 ? -1.283 5.674 -11.534 1.00 92.81 73 PRO A N 1
ATOM 545 C CA . PRO A 1 73 ? -0.618 6.309 -10.390 1.00 92.81 73 PRO A CA 1
ATOM 546 C C . PRO A 1 73 ? 0.040 5.315 -9.423 1.00 92.81 73 PRO A C 1
ATOM 548 O O . PRO A 1 73 ? -0.440 4.198 -9.236 1.00 92.81 73 PRO A O 1
ATOM 551 N N . TYR A 1 74 ? 1.128 5.758 -8.788 1.00 94.94 74 TYR A N 1
ATOM 552 C CA . TYR A 1 74 ? 1.806 5.017 -7.729 1.00 94.94 74 TYR A CA 1
ATOM 553 C C . TYR A 1 74 ? 1.008 5.127 -6.429 1.00 94.94 74 TYR A C 1
ATOM 555 O O . TYR A 1 74 ? 0.676 6.225 -5.968 1.00 94.94 74 TYR A O 1
ATOM 563 N N . ILE A 1 75 ? 0.652 3.976 -5.869 1.00 96.19 75 ILE A N 1
ATOM 564 C CA . ILE A 1 75 ? -0.160 3.864 -4.660 1.00 96.19 75 ILE A CA 1
ATOM 565 C C . ILE A 1 75 ? 0.715 3.288 -3.557 1.00 96.19 75 ILE A C 1
ATOM 567 O O . ILE A 1 75 ? 1.383 2.277 -3.768 1.00 96.19 75 ILE A O 1
ATOM 571 N N . THR A 1 76 ? 0.681 3.910 -2.384 1.00 97.25 76 THR A N 1
ATOM 572 C CA . THR A 1 76 ? 1.346 3.436 -1.168 1.00 97.25 76 THR A CA 1
ATOM 573 C C . THR A 1 76 ? 0.312 3.163 -0.090 1.00 97.25 76 THR A C 1
ATOM 575 O O . THR A 1 76 ? -0.717 3.838 -0.011 1.00 97.25 76 THR A O 1
ATOM 57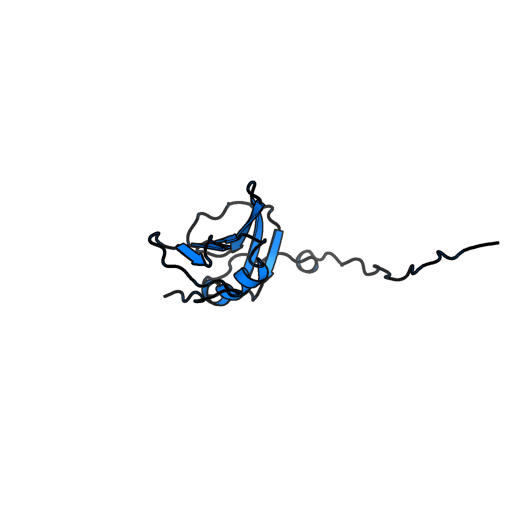8 N N . ILE A 1 77 ? 0.557 2.147 0.733 1.00 97.94 77 ILE A N 1
ATOM 579 C CA . ILE A 1 77 ? -0.292 1.809 1.869 1.00 97.94 77 ILE A CA 1
ATOM 580 C C . ILE A 1 77 ? 0.595 1.524 3.070 1.00 97.94 77 ILE A C 1
ATOM 582 O O . ILE A 1 77 ? 1.365 0.566 3.055 1.00 97.94 77 ILE A O 1
ATOM 586 N N . THR A 1 78 ? 0.485 2.356 4.101 1.00 98.19 78 THR A N 1
ATOM 587 C CA . THR A 1 78 ? 1.145 2.141 5.394 1.00 98.19 78 THR A CA 1
ATOM 588 C C . THR A 1 78 ? 0.222 1.343 6.307 1.00 98.19 78 THR A C 1
ATOM 590 O O . THR A 1 78 ? -0.963 1.663 6.405 1.00 98.19 78 THR A O 1
ATOM 593 N N . ILE A 1 79 ? 0.750 0.305 6.950 1.00 98.50 79 ILE A N 1
ATOM 594 C CA . ILE A 1 79 ? -0.004 -0.755 7.618 1.00 98.50 79 ILE A CA 1
ATOM 595 C C . ILE A 1 79 ? 0.581 -1.012 9.009 1.00 98.50 79 ILE A C 1
ATOM 597 O O . ILE A 1 79 ? 1.786 -1.217 9.157 1.00 98.50 79 ILE A O 1
ATOM 601 N N . ASP A 1 80 ? -0.287 -1.045 10.017 1.00 97.56 80 ASP A N 1
ATOM 602 C CA . ASP A 1 80 ? 0.016 -1.598 11.339 1.00 97.56 80 ASP A CA 1
ATOM 603 C C . ASP A 1 80 ? -0.225 -3.114 11.296 1.00 97.56 80 ASP A C 1
ATOM 605 O O . ASP A 1 80 ? -1.358 -3.597 11.419 1.00 97.56 80 ASP A O 1
ATOM 609 N N . THR A 1 81 ? 0.851 -3.874 11.090 1.00 95.81 81 THR A N 1
ATOM 610 C CA . THR A 1 81 ? 0.788 -5.333 10.929 1.00 95.81 81 THR A CA 1
ATOM 611 C C . THR A 1 81 ? 0.430 -6.076 12.213 1.00 95.81 81 THR A C 1
ATOM 613 O O . THR A 1 81 ? 0.111 -7.260 12.153 1.00 95.81 81 THR A O 1
ATOM 616 N N . ALA A 1 82 ? 0.410 -5.401 13.370 1.00 94.88 82 ALA A N 1
ATOM 617 C CA . ALA A 1 82 ? -0.121 -5.976 14.605 1.00 94.88 82 ALA A CA 1
ATOM 618 C C . ALA A 1 82 ? -1.661 -6.030 14.618 1.00 94.88 82 ALA A C 1
ATOM 620 O O . ALA A 1 82 ? -2.247 -6.689 15.478 1.00 94.88 82 ALA A O 1
ATOM 621 N N . ARG A 1 83 ? -2.329 -5.334 13.685 1.00 95.88 83 ARG A N 1
ATOM 622 C CA . ARG A 1 83 ? -3.799 -5.255 13.595 1.00 95.88 83 ARG A CA 1
ATOM 623 C C . ARG A 1 83 ? -4.365 -5.898 12.341 1.00 95.88 83 ARG A C 1
ATOM 625 O O . ARG A 1 83 ? -5.496 -6.377 12.380 1.00 95.88 83 ARG A O 1
ATOM 632 N N . ILE A 1 84 ? -3.626 -5.852 11.235 1.00 97.06 84 ILE A N 1
ATOM 633 C CA . ILE A 1 84 ? -4.097 -6.339 9.939 1.00 97.06 84 ILE A CA 1
ATOM 634 C C . ILE A 1 84 ? -2.945 -6.857 9.076 1.00 97.06 84 ILE A C 1
ATOM 636 O O . ILE A 1 84 ? -1.856 -6.290 9.081 1.00 97.06 84 ILE A O 1
ATOM 640 N N . SER A 1 85 ? -3.185 -7.923 8.311 1.00 95.75 85 SER A N 1
ATOM 641 C CA . SER A 1 85 ? -2.178 -8.464 7.396 1.00 95.75 85 SER A CA 1
ATOM 642 C C . SER A 1 85 ? -1.971 -7.558 6.179 1.00 95.75 85 SER A C 1
ATOM 644 O O . SER A 1 85 ? -2.929 -7.053 5.590 1.00 95.75 85 SER A O 1
ATOM 646 N N . SER A 1 86 ? -0.719 -7.411 5.740 1.00 94.06 86 SER A N 1
ATOM 647 C CA . SER A 1 86 ? -0.389 -6.711 4.495 1.00 94.06 86 SER A CA 1
ATOM 648 C C . SER A 1 86 ? -0.969 -7.402 3.259 1.00 94.06 86 SER A C 1
ATOM 650 O O . SER A 1 86 ? -1.387 -6.717 2.325 1.00 94.06 86 SER A O 1
ATOM 652 N N . SER A 1 87 ? -1.062 -8.737 3.268 1.00 94.88 87 SER A N 1
ATOM 653 C CA . SER A 1 87 ? -1.670 -9.512 2.181 1.00 94.88 87 SER A CA 1
ATOM 654 C C . SER A 1 87 ? -3.160 -9.222 2.036 1.00 94.88 87 SER A C 1
ATOM 656 O O . SER A 1 87 ? -3.633 -9.007 0.923 1.00 94.88 87 SER A O 1
ATOM 658 N N . ASP A 1 88 ? -3.885 -9.163 3.155 1.00 96.50 88 ASP A N 1
ATOM 659 C CA . ASP A 1 88 ? -5.327 -8.903 3.165 1.00 96.50 88 ASP A CA 1
ATOM 660 C C . ASP A 1 88 ? -5.619 -7.505 2.634 1.00 96.50 88 ASP A C 1
ATOM 662 O O . ASP A 1 88 ? -6.518 -7.316 1.818 1.00 96.50 88 ASP A O 1
ATOM 666 N N . VAL A 1 89 ? -4.818 -6.524 3.063 1.00 97.44 89 VAL A N 1
ATOM 667 C CA . VAL A 1 89 ? -4.919 -5.148 2.575 1.00 97.44 89 VAL A CA 1
ATOM 668 C C . VAL A 1 89 ? -4.649 -5.085 1.077 1.00 97.44 89 VAL A C 1
ATOM 670 O O . VAL A 1 89 ? -5.446 -4.478 0.365 1.00 97.44 89 VAL A O 1
ATOM 673 N N . ALA A 1 90 ? -3.573 -5.717 0.596 1.00 96.88 90 ALA A N 1
ATOM 674 C CA . ALA A 1 90 ? -3.222 -5.738 -0.822 1.00 96.88 90 ALA A CA 1
ATOM 675 C C . ALA A 1 90 ? -4.356 -6.330 -1.670 1.00 96.88 90 ALA A C 1
ATOM 677 O O . ALA A 1 90 ? -4.834 -5.671 -2.590 1.00 96.88 90 ALA A O 1
ATOM 678 N N . VAL A 1 91 ? -4.840 -7.523 -1.308 1.00 96.56 91 VAL A N 1
ATOM 679 C CA . VAL A 1 91 ? -5.935 -8.209 -2.011 1.00 96.56 91 VAL A CA 1
ATOM 680 C C . VAL A 1 91 ? -7.218 -7.379 -1.982 1.00 96.56 91 VAL A C 1
ATOM 682 O O . VAL A 1 91 ? -7.847 -7.189 -3.018 1.00 96.56 91 VAL A O 1
ATOM 685 N N . ALA A 1 92 ? -7.590 -6.814 -0.831 1.00 96.56 92 ALA A N 1
ATOM 686 C CA . ALA A 1 92 ? -8.833 -6.055 -0.699 1.00 96.56 92 ALA A CA 1
ATOM 687 C C . ALA A 1 92 ? -8.876 -4.781 -1.558 1.00 96.56 92 ALA A C 1
ATOM 689 O O . ALA A 1 92 ? -9.962 -4.296 -1.885 1.00 96.56 92 ALA A O 1
ATOM 690 N N . VAL A 1 93 ? -7.720 -4.211 -1.915 1.00 95.56 93 VAL A N 1
ATOM 691 C CA . VAL A 1 93 ? -7.649 -3.032 -2.790 1.00 95.56 93 VAL A CA 1
ATOM 692 C C . VAL A 1 93 ? -7.283 -3.368 -4.235 1.00 95.56 93 VAL A C 1
ATOM 694 O O . VAL A 1 93 ? -7.335 -2.470 -5.078 1.00 95.56 93 VAL A O 1
ATOM 697 N N . SER A 1 94 ? -6.923 -4.615 -4.551 1.00 93.81 94 SER A N 1
ATOM 698 C CA . SER A 1 94 ? -6.404 -4.990 -5.870 1.00 93.81 94 SER A CA 1
ATOM 699 C C . SER A 1 94 ? -7.362 -4.639 -7.005 1.00 93.81 94 SER A C 1
ATOM 701 O O . SER A 1 94 ? -6.920 -4.036 -7.979 1.00 93.81 94 SER A O 1
ATOM 703 N N . ASP A 1 95 ? -8.670 -4.861 -6.860 1.00 91.75 95 ASP A N 1
ATOM 704 C CA . ASP A 1 95 ? -9.667 -4.476 -7.876 1.00 91.75 95 ASP A CA 1
ATOM 705 C C . ASP A 1 95 ? -9.635 -2.979 -8.225 1.00 91.75 95 ASP A C 1
ATOM 707 O O . ASP A 1 95 ? -9.772 -2.589 -9.388 1.00 91.75 95 ASP A O 1
ATOM 711 N N . ALA A 1 96 ? -9.401 -2.116 -7.232 1.00 91.31 96 ALA A N 1
ATOM 712 C CA . ALA A 1 96 ? -9.243 -0.686 -7.470 1.00 91.31 96 ALA A CA 1
ATOM 713 C C . ALA A 1 96 ? -7.958 -0.386 -8.254 1.00 91.31 96 ALA A C 1
ATOM 715 O O . ALA A 1 96 ? -7.967 0.461 -9.152 1.00 91.31 96 ALA A O 1
ATOM 716 N N . VAL A 1 97 ? -6.872 -1.090 -7.927 1.00 92.50 97 VAL A N 1
ATOM 717 C CA . VAL A 1 97 ? -5.537 -0.884 -8.499 1.00 92.50 97 VAL A CA 1
ATOM 718 C C . VAL A 1 97 ? -5.386 -1.486 -9.899 1.00 92.50 97 VAL A C 1
ATOM 720 O O . VAL A 1 97 ? -4.696 -0.902 -10.737 1.00 92.50 97 VAL A O 1
ATOM 723 N N . LYS A 1 98 ? -6.043 -2.614 -10.193 1.00 90.56 98 LYS A N 1
ATOM 724 C CA . LYS A 1 98 ? -5.945 -3.343 -11.473 1.00 90.56 98 LYS A CA 1
ATOM 725 C C . LYS A 1 98 ? -6.270 -2.475 -12.689 1.00 90.56 98 LYS A C 1
ATOM 727 O O . LYS A 1 98 ? -5.686 -2.690 -13.750 1.00 90.56 98 LYS A O 1
ATOM 732 N N . ASN A 1 99 ? -7.121 -1.462 -12.516 1.00 85.94 99 ASN A N 1
ATOM 733 C CA . ASN A 1 99 ? -7.478 -0.499 -13.563 1.00 85.94 99 ASN A CA 1
ATOM 734 C C . ASN A 1 99 ? -6.277 0.312 -14.090 1.00 85.94 99 ASN A C 1
ATOM 736 O O . ASN A 1 99 ? -6.328 0.839 -15.201 1.00 85.94 99 ASN A O 1
ATOM 740 N N . ASN A 1 100 ? -5.186 0.398 -13.324 1.00 86.69 100 ASN A N 1
ATOM 741 C CA . ASN A 1 100 ? -3.976 1.121 -13.704 1.00 86.69 100 ASN A CA 1
ATOM 742 C C . ASN A 1 100 ? -3.025 0.178 -14.439 1.00 86.69 100 ASN A C 1
ATOM 744 O O . ASN A 1 100 ? -2.478 -0.730 -13.821 1.00 86.69 100 ASN A O 1
ATOM 748 N N . LYS A 1 101 ? -2.797 0.368 -15.742 1.00 88.12 101 LYS A N 1
ATOM 749 C CA . LYS A 1 101 ?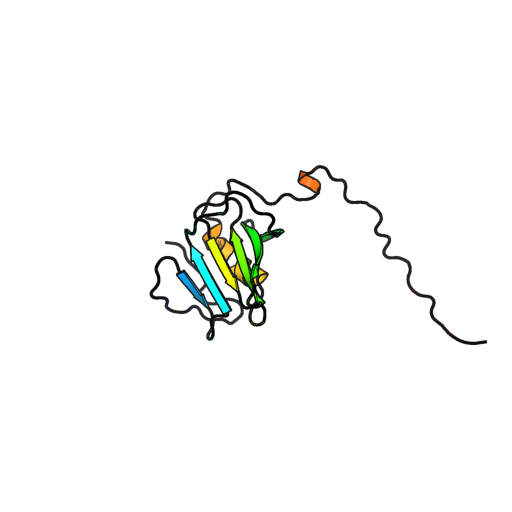 -1.985 -0.552 -16.560 1.00 88.12 101 LYS A CA 1
ATOM 750 C C . LYS A 1 101 ? -0.584 -0.787 -15.968 1.00 88.12 101 LYS A C 1
ATOM 752 O O . LYS A 1 101 ? 0.135 0.161 -15.662 1.00 88.12 101 LYS A O 1
ATOM 757 N N . ALA A 1 102 ? -0.183 -2.057 -15.875 1.00 92.81 102 ALA A N 1
ATOM 758 C CA . ALA A 1 102 ? 1.177 -2.436 -15.500 1.00 92.81 102 ALA A CA 1
ATOM 759 C C . ALA A 1 102 ? 2.179 -2.147 -16.633 1.00 92.81 102 ALA A C 1
ATOM 761 O O . ALA A 1 102 ? 1.949 -2.502 -17.790 1.00 92.81 102 ALA A O 1
ATOM 762 N N . THR A 1 103 ? 3.298 -1.523 -16.281 1.00 92.50 103 THR A N 1
ATOM 763 C CA . THR A 1 103 ? 4.467 -1.224 -17.121 1.00 92.50 103 THR A CA 1
ATOM 764 C C . THR A 1 103 ? 5.693 -2.045 -16.722 1.00 92.50 103 THR A C 1
ATOM 766 O O . THR A 1 103 ? 6.588 -2.236 -17.542 1.00 92.50 103 THR A O 1
ATOM 769 N N . LYS A 1 104 ? 5.731 -2.558 -15.486 1.00 92.19 104 LYS A N 1
ATOM 770 C CA . LYS A 1 104 ? 6.728 -3.514 -14.978 1.00 92.19 104 LYS A CA 1
ATOM 771 C C . LYS A 1 104 ? 6.014 -4.599 -14.167 1.00 92.19 104 LYS A C 1
ATOM 773 O O . LYS A 1 104 ? 4.868 -4.405 -13.768 1.00 92.19 104 LYS A O 1
ATOM 778 N N . ARG A 1 105 ? 6.685 -5.727 -13.943 1.00 92.88 105 ARG A N 1
ATOM 779 C CA . ARG A 1 105 ? 6.192 -6.884 -13.177 1.00 92.88 105 ARG A CA 1
ATOM 780 C C . ARG A 1 105 ? 7.270 -7.348 -12.205 1.00 92.88 105 ARG A C 1
ATOM 782 O O . ARG A 1 105 ? 8.450 -7.118 -12.477 1.00 92.88 105 ARG A O 1
ATOM 789 N N . CYS A 1 106 ? 6.884 -7.980 -11.097 1.00 93.62 106 CYS A N 1
ATOM 790 C CA . CYS A 1 106 ? 7.868 -8.663 -10.262 1.00 93.62 106 CYS A CA 1
ATOM 791 C C . CYS A 1 106 ? 8.558 -9.767 -11.077 1.00 93.62 106 CYS A C 1
ATOM 793 O O . CYS A 1 106 ? 7.914 -10.438 -11.878 1.00 93.62 106 CYS A O 1
ATOM 795 N N . THR A 1 107 ? 9.858 -9.959 -10.869 1.00 87.69 107 THR A N 1
ATOM 796 C CA . THR A 1 107 ? 10.602 -11.070 -11.473 1.00 87.69 107 THR A CA 1
ATOM 797 C C . THR A 1 107 ? 10.555 -12.285 -10.558 1.00 87.69 107 THR A C 1
ATOM 799 O O . THR A 1 107 ? 10.916 -12.191 -9.383 1.00 87.69 107 THR A O 1
ATOM 802 N N . SER A 1 108 ? 10.164 -13.429 -11.099 1.00 75.56 108 SER A N 1
ATOM 803 C CA . SER A 1 108 ? 10.317 -14.737 -10.465 1.00 75.56 108 SER A CA 1
ATOM 804 C C . SER A 1 108 ? 11.658 -15.380 -10.844 1.00 75.56 108 SER A C 1
ATOM 806 O O . SER A 1 108 ? 12.292 -14.982 -11.821 1.00 75.56 108 SER A O 1
ATOM 808 N N . ALA A 1 109 ? 12.089 -16.410 -10.104 1.00 70.06 109 ALA A N 1
ATOM 809 C CA . ALA A 1 109 ? 13.272 -17.201 -10.474 1.00 70.06 109 ALA A CA 1
ATOM 810 C C . ALA A 1 109 ? 13.166 -17.752 -11.910 1.00 70.06 109 ALA A C 1
ATOM 812 O O . ALA A 1 109 ? 14.139 -17.754 -12.662 1.00 70.06 109 ALA A O 1
ATOM 813 N N . ARG A 1 110 ? 11.943 -18.105 -12.324 1.00 63.59 110 ARG A N 1
ATOM 814 C CA . ARG A 1 110 ? 11.636 -18.581 -13.671 1.00 63.59 110 ARG A CA 1
ATOM 815 C C . ARG A 1 110 ? 11.853 -17.511 -14.744 1.00 63.59 110 ARG A C 1
ATOM 817 O O . ARG A 1 110 ? 12.347 -17.838 -15.817 1.00 63.59 110 ARG A O 1
ATOM 824 N N . ASP A 1 111 ? 11.554 -16.244 -14.450 1.00 70.00 111 ASP A N 1
ATOM 825 C CA . ASP A 1 111 ? 11.800 -15.124 -15.376 1.00 70.00 111 ASP A CA 1
ATOM 826 C C . ASP A 1 111 ? 13.293 -14.844 -15.567 1.00 70.00 111 ASP A C 1
ATOM 828 O O . ASP A 1 111 ? 13.712 -14.328 -16.601 1.00 70.00 111 ASP A O 1
ATOM 832 N N . LEU A 1 112 ? 14.103 -15.205 -14.573 1.00 71.50 112 LEU A N 1
ATOM 833 C CA . LEU A 1 112 ? 15.557 -15.090 -14.624 1.00 71.50 112 LEU A CA 1
ATOM 834 C C . LEU A 1 112 ? 16.224 -16.330 -15.235 1.00 71.50 112 LEU A C 1
ATOM 836 O O . LEU A 1 112 ? 17.451 -16.383 -15.286 1.00 71.50 112 LEU A O 1
ATOM 840 N N . ASN A 1 113 ? 15.435 -17.317 -15.687 1.00 66.56 113 ASN A N 1
ATOM 841 C CA . ASN A 1 113 ? 15.912 -18.632 -16.119 1.00 66.56 113 ASN A CA 1
ATOM 842 C C . ASN A 1 113 ? 16.886 -19.256 -15.098 1.00 66.56 113 ASN A C 1
ATOM 844 O O . ASN A 1 113 ? 17.862 -19.911 -15.460 1.00 66.56 113 ASN A O 1
ATOM 848 N N . LEU A 1 114 ? 16.633 -18.991 -13.814 1.00 64.88 114 LEU A N 1
ATOM 849 C CA . LEU A 1 114 ? 17.301 -19.645 -12.704 1.00 64.88 114 LEU A CA 1
ATOM 850 C C . LEU A 1 114 ? 16.506 -20.919 -12.437 1.00 64.88 114 LEU A C 1
ATOM 852 O O . LEU A 1 114 ? 15.364 -20.855 -11.975 1.00 64.88 114 LEU A O 1
ATOM 856 N N . GLU A 1 115 ? 17.085 -22.067 -12.775 1.00 57.06 115 GLU A N 1
ATOM 857 C CA . GLU A 1 115 ? 16.550 -23.360 -12.360 1.00 57.06 115 GLU A CA 1
ATOM 858 C C . GLU A 1 115 ? 16.555 -23.378 -10.827 1.00 57.06 115 GLU A C 1
ATOM 860 O O . GLU A 1 115 ? 17.589 -23.155 -10.191 1.00 57.06 115 GLU A O 1
ATOM 865 N N . ALA A 1 116 ? 15.374 -23.530 -10.222 1.00 58.09 116 ALA A N 1
ATOM 866 C CA . ALA A 1 116 ? 15.295 -23.760 -8.788 1.00 58.09 116 ALA A CA 1
ATOM 867 C C . ALA A 1 116 ? 16.082 -25.049 -8.494 1.00 58.09 116 ALA A C 1
ATOM 869 O O . ALA A 1 116 ? 15.911 -26.010 -9.242 1.00 58.09 116 ALA A O 1
ATOM 870 N N . PRO A 1 117 ? 16.948 -25.089 -7.467 1.00 51.47 117 PRO A N 1
ATOM 871 C CA . PRO A 1 117 ? 17.626 -26.329 -7.117 1.00 51.47 117 PRO A CA 1
ATOM 872 C C . PRO A 1 117 ? 16.564 -27.389 -6.797 1.00 51.47 117 PRO A C 1
ATOM 874 O O . PRO A 1 117 ? 15.708 -27.157 -5.945 1.00 51.47 117 PRO A O 1
ATOM 877 N N . GLU A 1 118 ? 16.592 -28.511 -7.519 1.00 58.53 118 GLU A N 1
ATOM 878 C CA . GLU A 1 118 ? 15.593 -29.588 -7.418 1.00 58.53 118 GLU A CA 1
ATOM 879 C C . GLU A 1 118 ? 15.706 -30.406 -6.118 1.00 58.53 118 GLU A C 1
ATOM 881 O O . GLU A 1 118 ? 14.793 -31.159 -5.803 1.00 58.53 118 GLU A O 1
ATOM 886 N N . ASP A 1 119 ? 16.742 -30.196 -5.302 1.00 46.16 119 ASP A N 1
ATOM 887 C CA . ASP A 1 119 ? 17.027 -31.046 -4.143 1.00 46.16 119 ASP A CA 1
ATOM 888 C C . ASP A 1 119 ? 16.995 -30.255 -2.826 1.00 46.16 119 ASP A C 1
ATOM 890 O O . ASP A 1 119 ? 18.023 -29.927 -2.227 1.00 46.16 119 ASP A O 1
ATOM 894 N N . ALA A 1 120 ? 15.792 -29.940 -2.350 1.00 49.28 120 ALA A N 1
ATOM 895 C CA . ALA A 1 120 ? 15.559 -29.803 -0.916 1.00 49.28 120 ALA A CA 1
ATOM 896 C C . ALA A 1 120 ? 14.931 -31.114 -0.435 1.00 49.28 120 ALA A C 1
ATOM 898 O O . ALA A 1 120 ? 13.717 -31.199 -0.276 1.00 49.28 120 ALA A O 1
ATOM 899 N N . ASP A 1 121 ? 15.762 -32.146 -0.257 1.00 43.44 121 ASP A N 1
ATOM 900 C CA . ASP A 1 121 ? 15.349 -33.361 0.442 1.00 43.44 121 ASP A CA 1
ATOM 901 C C . ASP A 1 121 ? 14.879 -32.978 1.853 1.00 43.44 121 ASP A C 1
ATOM 903 O O . ASP A 1 121 ? 15.656 -32.565 2.719 1.00 43.44 121 ASP A O 1
ATOM 907 N N . GLU A 1 122 ? 13.575 -33.122 2.067 1.00 52.09 122 GLU A N 1
ATOM 908 C CA . GLU A 1 122 ? 12.860 -32.962 3.333 1.00 52.09 122 GLU A CA 1
ATOM 909 C C . GLU A 1 122 ? 13.028 -34.188 4.259 1.00 52.09 122 GLU A C 1
ATOM 911 O O . GLU A 1 122 ? 12.211 -34.411 5.146 1.00 52.09 122 GLU A O 1
ATOM 916 N N . ASP A 1 123 ? 14.098 -34.979 4.105 1.00 43.94 123 ASP A N 1
ATOM 917 C CA . ASP A 1 123 ? 14.281 -36.249 4.818 1.00 43.94 123 ASP A CA 1
ATOM 918 C C . ASP A 1 123 ? 15.676 -36.395 5.460 1.00 43.94 123 ASP A C 1
ATOM 920 O O . ASP A 1 123 ? 16.509 -37.201 5.055 1.00 43.94 123 ASP A O 1
ATOM 924 N N . VAL A 1 124 ? 15.906 -35.678 6.566 1.00 48.94 124 VAL A N 1
ATOM 925 C CA . VAL A 1 124 ? 16.659 -36.239 7.709 1.00 48.94 124 VAL A CA 1
ATOM 926 C C . VAL A 1 124 ? 15.834 -36.013 8.975 1.00 48.94 124 VAL A C 1
ATOM 928 O O . VAL A 1 124 ? 16.111 -35.172 9.832 1.00 48.94 124 VAL A O 1
ATOM 931 N N . VAL A 1 125 ? 14.754 -36.785 9.063 1.00 46.94 125 VAL A N 1
ATOM 932 C CA . VAL A 1 125 ? 13.997 -37.034 10.287 1.00 46.94 125 VAL A CA 1
ATOM 933 C C . VAL A 1 125 ? 14.869 -37.834 11.264 1.00 46.94 125 VAL A C 1
ATOM 935 O O . VAL A 1 125 ? 15.251 -38.967 11.006 1.00 46.94 125 VAL A O 1
ATOM 938 N N . SER A 1 126 ? 15.147 -37.198 12.404 1.00 47.28 126 SER A N 1
ATOM 939 C CA . SER A 1 126 ? 15.320 -37.766 13.749 1.00 47.28 126 SER A CA 1
ATOM 940 C C . SER A 1 126 ? 16.168 -39.032 13.953 1.00 47.28 126 SER A C 1
ATOM 942 O O . SER A 1 126 ? 15.699 -40.130 13.691 1.00 47.28 126 SER A O 1
ATOM 944 N N . GLU A 1 127 ? 17.248 -38.905 14.732 1.00 44.44 127 GLU 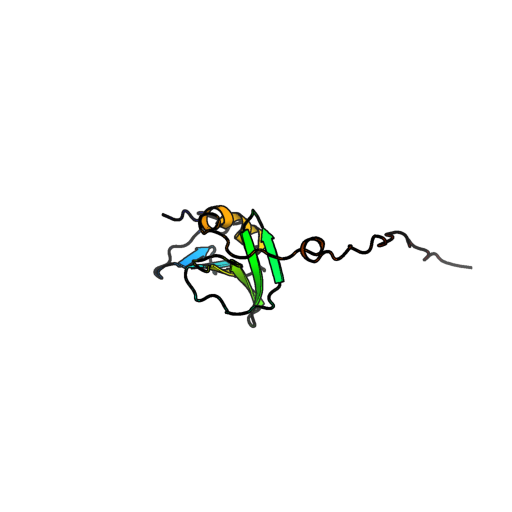A N 1
ATOM 945 C CA . GLU A 1 127 ? 17.524 -39.851 15.825 1.00 44.44 127 GLU A CA 1
ATOM 946 C C . GLU A 1 127 ? 18.070 -39.116 17.055 1.00 44.44 127 GLU A C 1
ATOM 948 O O . GLU A 1 127 ? 19.263 -38.891 17.234 1.00 44.44 127 GLU A O 1
ATOM 953 N N . GLY A 1 128 ? 17.150 -38.750 17.945 1.00 44.31 128 GLY A N 1
ATOM 954 C CA . GLY A 1 128 ? 17.441 -38.553 19.356 1.00 44.31 128 GLY A CA 1
ATOM 955 C C . GLY A 1 128 ? 16.609 -39.535 20.172 1.00 44.31 128 GLY A C 1
ATOM 956 O O . GLY A 1 128 ? 15.446 -39.252 20.457 1.00 44.31 128 GLY A O 1
ATOM 957 N N . LYS A 1 129 ? 17.182 -40.678 20.583 1.00 43.34 129 LYS A N 1
ATOM 958 C CA . LYS A 1 129 ? 16.622 -41.495 21.675 1.00 43.34 129 LYS A CA 1
ATOM 959 C C . LYS A 1 129 ? 17.670 -42.356 22.405 1.00 43.34 129 LYS A C 1
ATOM 961 O O . LYS A 1 129 ? 18.037 -43.426 21.956 1.00 43.34 129 LYS A O 1
ATOM 966 N N . LYS A 1 130 ? 18.050 -41.851 23.586 1.00 47.16 130 LYS A N 1
ATOM 967 C CA . LYS A 1 130 ? 18.225 -42.516 24.899 1.00 47.16 130 LYS A CA 1
ATOM 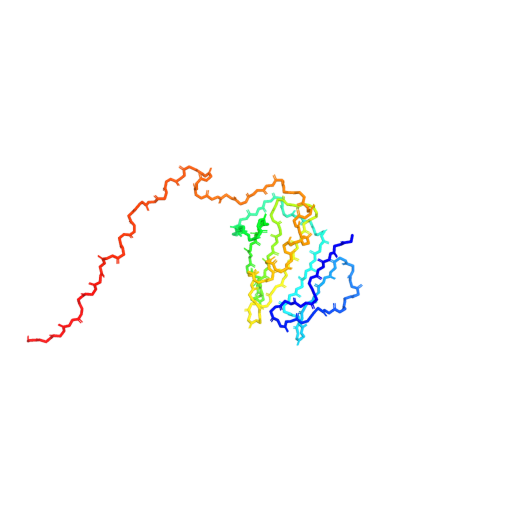968 C C . LYS A 1 130 ? 18.925 -43.891 25.028 1.00 47.16 130 LYS A C 1
ATOM 970 O O . LYS A 1 130 ? 18.384 -44.906 24.616 1.00 47.16 130 LYS A O 1
ATOM 975 N N . ASN A 1 131 ? 19.903 -43.859 25.943 1.00 41.25 131 ASN A N 1
ATOM 976 C CA . ASN A 1 131 ? 20.183 -44.779 27.062 1.00 41.25 131 ASN A CA 1
ATOM 977 C C . ASN A 1 131 ? 20.794 -46.163 26.784 1.00 41.25 131 ASN A C 1
ATOM 979 O O . ASN A 1 131 ? 20.147 -47.046 26.228 1.00 41.25 131 ASN A O 1
ATOM 983 N N . GLY A 1 132 ? 21.973 -46.361 27.381 1.00 42.72 132 GLY A N 1
ATOM 984 C CA . GLY A 1 132 ? 22.634 -47.636 27.654 1.00 42.72 132 GLY A CA 1
ATOM 985 C C . GLY A 1 132 ? 23.913 -47.389 28.432 1.00 42.72 132 GLY A C 1
ATOM 986 O O . GLY A 1 132 ? 24.923 -47.104 27.760 1.00 42.72 132 GLY A O 1
#